Protein AF-A0A2W4L6I7-F1 (afdb_monomer_lite)

Secondary structure (DSSP, 8-state):
----PPPPPPPGGG--PPP-SHHHHHHHHHHHHTT---HHHHTT-TTHHHHHH---

pLDDT: mean 89.07, std 11.97, range [47.31, 98.38]

Structure (mmCIF, N/CA/C/O backbone):
data_AF-A0A2W4L6I7-F1
#
_entry.id   AF-A0A2W4L6I7-F1
#
loop_
_atom_site.group_PDB
_atom_site.id
_atom_site.type_symbol
_atom_site.label_atom_id
_atom_site.label_alt_id
_atom_site.label_comp_id
_atom_site.label_asym_id
_atom_site.label_entity_id
_atom_site.label_seq_id
_atom_site.pdbx_PDB_ins_code
_atom_site.Cartn_x
_atom_site.Cartn_y
_atom_site.Cartn_z
_atom_site.occupancy
_atom_site.B_iso_or_equiv
_atom_site.auth_seq_id
_atom_site.auth_comp_id
_atom_site.auth_asym_id
_atom_site.auth_atom_id
_atom_site.pdbx_PDB_model_num
ATOM 1 N N . MET A 1 1 ? -21.637 -2.495 -24.143 1.00 51.22 1 MET A N 1
ATOM 2 C CA . MET A 1 1 ? -20.710 -3.591 -23.792 1.00 51.22 1 MET A CA 1
ATOM 3 C C . MET A 1 1 ? -19.400 -3.247 -24.467 1.00 51.22 1 MET A C 1
ATOM 5 O O . MET A 1 1 ? -19.335 -3.303 -25.684 1.00 51.22 1 MET A O 1
ATOM 9 N N . THR A 1 2 ? -18.447 -2.688 -23.727 1.00 61.62 2 THR A N 1
ATOM 10 C CA . THR A 1 2 ? -17.244 -2.095 -24.325 1.00 61.62 2 THR A CA 1
ATOM 11 C C . THR A 1 2 ? -16.203 -3.189 -24.535 1.00 61.62 2 THR A C 1
ATOM 13 O O . THR A 1 2 ? -15.757 -3.800 -23.567 1.00 61.62 2 THR A O 1
ATOM 16 N N . GLU A 1 3 ? -15.854 -3.448 -25.793 1.00 72.75 3 GLU A N 1
ATOM 17 C CA . GLU A 1 3 ? -14.777 -4.352 -26.206 1.00 72.75 3 GLU A CA 1
ATOM 18 C C . GLU A 1 3 ? -13.463 -3.947 -25.507 1.00 72.75 3 GLU A C 1
ATOM 20 O O . GLU A 1 3 ? -12.983 -2.820 -25.667 1.00 72.75 3 GLU A O 1
ATOM 25 N N . SER A 1 4 ? -12.873 -4.831 -24.697 1.00 75.38 4 SER A N 1
ATOM 26 C CA . SER A 1 4 ? -11.600 -4.548 -24.029 1.00 75.38 4 SER A CA 1
ATOM 27 C C . SER A 1 4 ? -10.443 -4.790 -24.996 1.00 75.38 4 SER A C 1
ATOM 29 O O . SER A 1 4 ? -10.018 -5.928 -25.192 1.00 75.38 4 SER A O 1
ATOM 31 N N . GLN A 1 5 ? -9.922 -3.716 -25.588 1.00 82.50 5 GLN A N 1
ATOM 32 C CA . GLN A 1 5 ? -8.694 -3.749 -26.387 1.00 82.50 5 GLN A CA 1
ATOM 33 C C . GLN A 1 5 ? -7.535 -4.378 -25.581 1.00 82.50 5 GLN A C 1
ATOM 35 O O . GLN A 1 5 ? -7.389 -4.086 -24.385 1.00 82.50 5 GLN A O 1
ATOM 40 N N . PRO A 1 6 ? -6.693 -5.227 -26.202 1.00 84.00 6 PRO A N 1
ATOM 41 C CA . PRO A 1 6 ? -5.557 -5.831 -25.521 1.00 84.00 6 PRO A CA 1
ATOM 42 C C . PRO A 1 6 ? -4.586 -4.741 -25.054 1.00 84.00 6 PRO A C 1
ATOM 44 O O . PRO A 1 6 ? -4.101 -3.926 -25.837 1.00 84.00 6 PRO A O 1
ATOM 47 N N . ARG A 1 7 ? -4.310 -4.712 -23.744 1.00 85.31 7 ARG A N 1
ATOM 48 C CA . ARG A 1 7 ? -3.384 -3.734 -23.162 1.00 85.31 7 ARG A CA 1
ATOM 49 C C . ARG A 1 7 ? -1.956 -4.046 -23.621 1.00 85.31 7 ARG A C 1
ATOM 51 O O . ARG A 1 7 ? -1.533 -5.195 -23.467 1.00 85.31 7 ARG A O 1
ATOM 58 N N . PRO A 1 8 ? -1.194 -3.053 -24.113 1.00 90.25 8 PRO A N 1
ATOM 59 C CA . PRO A 1 8 ? 0.209 -3.257 -24.439 1.00 90.25 8 PRO A CA 1
ATOM 60 C C . PRO A 1 8 ? 0.979 -3.689 -23.187 1.00 90.25 8 PRO A C 1
ATOM 62 O O . PRO A 1 8 ? 0.691 -3.253 -22.067 1.00 90.25 8 PRO A O 1
ATOM 65 N N . ALA A 1 9 ? 1.959 -4.571 -23.375 1.00 92.38 9 ALA A N 1
ATOM 66 C CA . ALA A 1 9 ? 2.803 -5.026 -22.282 1.00 92.38 9 ALA A CA 1
ATOM 67 C C . ALA A 1 9 ? 3.575 -3.845 -21.675 1.00 92.38 9 ALA A C 1
ATOM 69 O O . ALA A 1 9 ? 4.100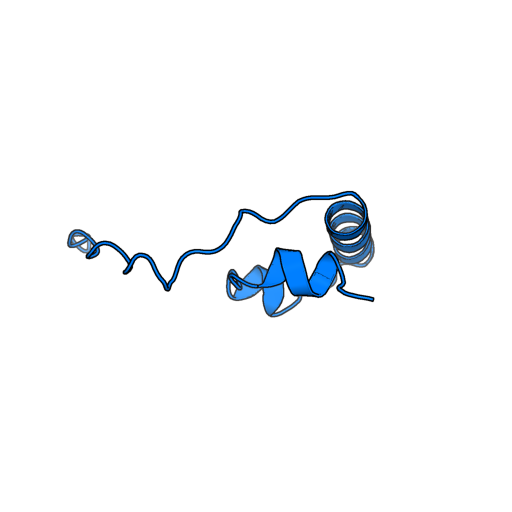 -2.989 -22.388 1.00 92.38 9 ALA A O 1
ATOM 70 N N . LYS A 1 10 ? 3.675 -3.813 -20.342 1.00 90.25 10 LYS A N 1
ATOM 71 C CA . LYS A 1 10 ? 4.499 -2.813 -19.655 1.00 90.25 10 LYS A CA 1
ATOM 72 C C . LYS A 1 10 ? 5.986 -3.043 -19.974 1.00 90.25 10 LYS A C 1
ATOM 74 O O . LYS A 1 10 ? 6.413 -4.205 -19.978 1.00 90.25 10 LYS A O 1
ATOM 79 N N . PRO A 1 11 ? 6.783 -1.975 -20.166 1.00 95.62 11 PRO A N 1
ATOM 80 C CA . PRO A 1 11 ? 8.230 -2.087 -20.323 1.00 95.62 11 PRO A CA 1
ATOM 81 C C . PRO A 1 11 ? 8.896 -2.825 -19.148 1.00 95.62 11 PRO A C 1
ATOM 83 O O . PRO A 1 11 ? 8.370 -2.780 -18.031 1.00 95.62 11 PRO A O 1
ATOM 86 N N . PRO A 1 12 ? 10.066 -3.465 -19.345 1.00 94.62 12 PRO A N 1
ATOM 87 C CA . PRO A 1 12 ? 10.750 -4.202 -18.279 1.00 94.62 12 PRO A CA 1
ATOM 88 C C . PRO A 1 12 ? 11.070 -3.357 -17.037 1.00 94.62 12 PRO A C 1
ATOM 90 O O . PRO A 1 12 ? 10.958 -3.861 -15.926 1.00 94.62 12 PRO A O 1
ATOM 93 N N . TRP A 1 13 ? 11.403 -2.075 -17.221 1.00 94.75 13 TRP A N 1
ATOM 94 C CA . TRP A 1 13 ? 11.726 -1.133 -16.143 1.00 94.75 13 TRP A CA 1
ATOM 95 C C . TRP A 1 13 ? 10.504 -0.663 -15.335 1.00 94.75 13 TRP A C 1
ATOM 97 O O . TRP A 1 13 ? 10.666 -0.121 -14.249 1.00 94.75 13 TRP A O 1
ATOM 107 N N . LEU A 1 14 ? 9.278 -0.889 -15.827 1.00 94.69 14 LEU A N 1
ATOM 108 C CA . LEU A 1 14 ? 8.022 -0.521 -15.156 1.00 94.69 14 LEU A CA 1
ATOM 109 C C . LEU A 1 14 ? 7.364 -1.748 -14.500 1.00 94.69 14 LEU A C 1
ATOM 111 O O . LEU A 1 14 ? 6.152 -1.976 -14.603 1.00 94.69 14 LEU A O 1
ATOM 115 N N . LYS A 1 15 ? 8.179 -2.592 -13.868 1.00 91.56 15 LYS A N 1
ATOM 116 C CA . LYS A 1 15 ? 7.738 -3.773 -13.125 1.00 91.56 15 LYS A CA 1
ATOM 117 C C . LYS A 1 15 ? 8.292 -3.711 -11.711 1.00 91.56 15 LYS A C 1
ATOM 119 O O . LYS A 1 15 ? 9.441 -3.346 -11.498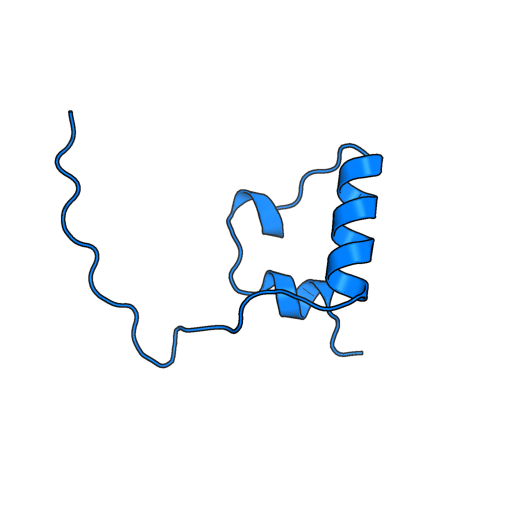 1.00 91.56 15 LYS A O 1
ATOM 124 N N . VAL A 1 16 ? 7.461 -4.110 -10.762 1.00 91.62 16 VAL A N 1
ATOM 125 C CA . VAL A 1 16 ? 7.785 -4.184 -9.336 1.00 91.62 16 VAL A CA 1
ATOM 126 C C . VAL A 1 16 ? 7.523 -5.600 -8.84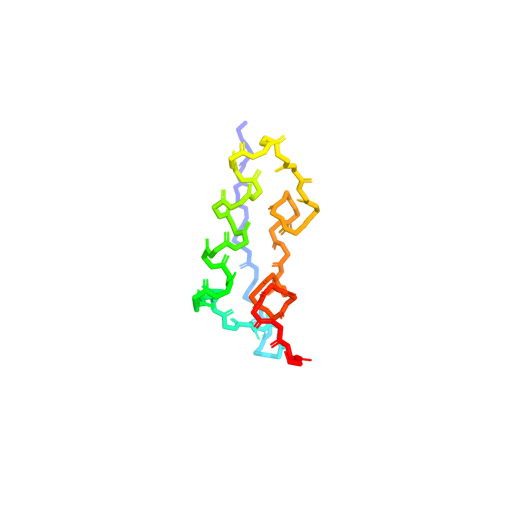5 1.00 91.62 16 VAL A C 1
ATOM 128 O O . VAL A 1 16 ? 6.757 -6.349 -9.459 1.00 91.62 16 VAL A O 1
ATOM 131 N N . ARG A 1 17 ? 8.161 -5.980 -7.738 1.00 89.00 17 ARG A N 1
ATOM 132 C CA . ARG A 1 17 ? 7.850 -7.241 -7.059 1.00 89.00 17 ARG A CA 1
ATOM 133 C C . ARG A 1 17 ? 6.483 -7.136 -6.387 1.00 89.00 17 ARG A C 1
ATOM 135 O O . ARG A 1 17 ? 6.084 -6.061 -5.949 1.00 89.00 17 ARG A O 1
ATOM 142 N N . ALA A 1 18 ? 5.768 -8.257 -6.322 1.00 89.31 18 ALA A N 1
ATOM 143 C CA . ALA A 1 18 ? 4.512 -8.310 -5.588 1.00 89.31 18 ALA A CA 1
ATOM 144 C C . ALA A 1 18 ? 4.755 -7.958 -4.106 1.00 89.31 18 ALA A C 1
ATOM 146 O O . ALA A 1 18 ? 5.786 -8.363 -3.557 1.00 89.31 18 ALA A O 1
ATOM 147 N N . PRO A 1 19 ? 3.843 -7.206 -3.465 1.00 87.88 19 PRO A N 1
ATOM 148 C CA . PRO A 1 19 ? 3.981 -6.859 -2.059 1.00 87.88 19 PRO A CA 1
ATOM 149 C C . PRO A 1 19 ? 3.911 -8.114 -1.182 1.00 87.88 19 PRO A C 1
ATOM 151 O O . PRO A 1 19 ? 3.145 -9.038 -1.459 1.00 87.88 19 PRO A O 1
ATOM 154 N N . GLY A 1 20 ? 4.701 -8.135 -0.113 1.00 85.69 20 GLY A N 1
ATOM 155 C CA . GLY A 1 20 ? 4.775 -9.250 0.824 1.00 85.69 20 GLY A CA 1
ATOM 156 C C . GLY A 1 20 ? 5.638 -8.905 2.034 1.00 85.69 20 GLY A C 1
ATOM 157 O O . GLY A 1 20 ? 6.159 -7.796 2.135 1.00 85.69 20 GLY A O 1
ATOM 158 N N . GLY A 1 21 ? 5.781 -9.861 2.948 1.00 89.31 21 GLY A N 1
ATOM 159 C CA . GLY A 1 21 ? 6.510 -9.682 4.204 1.00 89.31 21 GLY A CA 1
ATOM 160 C C . GLY A 1 21 ? 5.599 -9.438 5.408 1.00 89.31 21 GLY A C 1
ATOM 161 O O . GLY A 1 21 ? 4.400 -9.166 5.278 1.00 89.31 21 GLY A O 1
ATOM 162 N N . GLU A 1 22 ? 6.186 -9.575 6.595 1.00 92.00 22 GLU A N 1
ATOM 163 C CA . GLU A 1 22 ? 5.483 -9.501 7.878 1.00 92.00 22 GLU A CA 1
ATOM 164 C C . GLU A 1 22 ? 4.864 -8.118 8.101 1.00 92.00 22 GLU A C 1
ATOM 166 O O . GLU A 1 22 ? 3.650 -8.014 8.261 1.00 92.00 22 GLU A O 1
ATOM 171 N N . ARG A 1 23 ? 5.662 -7.052 7.961 1.00 91.44 23 ARG A N 1
ATOM 172 C CA . ARG A 1 23 ? 5.222 -5.662 8.163 1.00 91.44 23 ARG A CA 1
ATOM 173 C C . ARG A 1 23 ? 4.106 -5.228 7.208 1.00 91.44 23 ARG A C 1
ATOM 175 O O . ARG A 1 23 ? 3.141 -4.599 7.632 1.00 91.44 23 ARG A O 1
ATOM 182 N N . TYR A 1 24 ? 4.183 -5.618 5.930 1.00 93.56 24 TYR A N 1
ATOM 183 C CA . TYR A 1 24 ? 3.090 -5.395 4.971 1.00 93.56 24 TYR A CA 1
ATOM 184 C C . TYR A 1 24 ? 1.791 -6.059 5.452 1.00 93.56 24 TYR A C 1
ATOM 186 O O . TYR A 1 24 ? 0.719 -5.457 5.394 1.00 93.56 24 TYR A O 1
ATOM 194 N N . THR A 1 25 ? 1.889 -7.297 5.942 1.00 93.94 25 THR A N 1
ATOM 195 C CA . THR A 1 25 ? 0.736 -8.079 6.40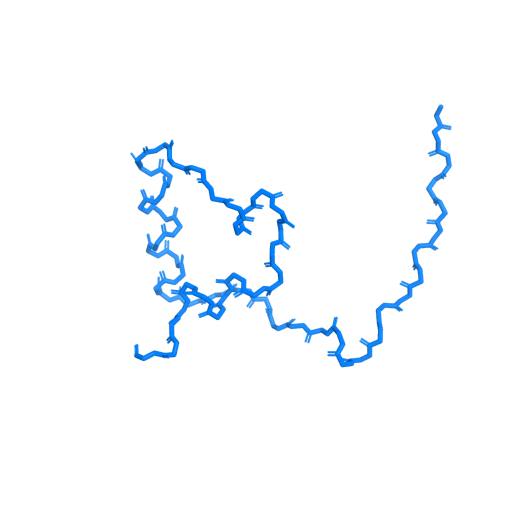5 1.00 93.94 25 THR A CA 1
ATOM 196 C C . THR A 1 25 ? 0.143 -7.505 7.690 1.00 93.94 25 THR A C 1
ATOM 198 O O . THR A 1 25 ? -1.079 -7.422 7.813 1.00 93.94 25 THR A O 1
ATOM 201 N N . GLU A 1 26 ? 0.989 -7.086 8.629 1.00 95.06 26 GLU A N 1
ATOM 202 C CA . GLU A 1 26 ? 0.589 -6.434 9.875 1.00 95.06 26 GLU A CA 1
ATOM 203 C C . GLU A 1 26 ? -0.147 -5.120 9.602 1.00 95.06 26 GLU A C 1
ATOM 205 O O . GLU A 1 26 ? -1.289 -4.959 10.034 1.00 95.06 26 GLU A O 1
ATOM 210 N N . LEU A 1 27 ? 0.448 -4.222 8.809 1.00 94.94 27 LEU A N 1
ATOM 211 C CA . LEU A 1 27 ? -0.159 -2.928 8.505 1.00 94.94 27 LEU A CA 1
ATOM 212 C C . LEU A 1 27 ? -1.478 -3.091 7.742 1.00 94.94 27 LEU A C 1
ATOM 214 O O . LEU A 1 27 ? -2.460 -2.415 8.046 1.00 94.94 27 LEU A O 1
ATOM 218 N N . LYS A 1 28 ? -1.541 -4.048 6.808 1.00 95.00 28 LYS A N 1
ATOM 219 C CA . LYS A 1 28 ? -2.785 -4.385 6.110 1.00 95.00 28 LYS A CA 1
ATOM 220 C C . LYS A 1 28 ? -3.879 -4.844 7.076 1.00 95.00 28 LYS A C 1
ATOM 222 O O . LYS A 1 28 ? -5.027 -4.430 6.933 1.00 95.00 28 LYS A O 1
ATOM 227 N N . ARG A 1 29 ? -3.548 -5.695 8.055 1.00 96.56 29 ARG A N 1
ATOM 228 C CA . ARG A 1 29 ? -4.509 -6.144 9.079 1.00 96.56 29 ARG A CA 1
ATOM 229 C C . ARG A 1 29 ? -4.955 -4.990 9.970 1.00 96.56 29 ARG A C 1
ATOM 231 O O . ARG A 1 29 ? -6.152 -4.859 10.211 1.00 96.56 29 ARG A O 1
ATOM 238 N N . LEU A 1 30 ? -4.021 -4.144 10.400 1.00 97.12 30 LEU A N 1
ATOM 239 C CA . LEU A 1 30 ? -4.302 -2.980 11.236 1.00 97.12 30 LEU A CA 1
ATOM 240 C C . LEU A 1 30 ? -5.279 -2.020 10.547 1.00 97.12 30 LEU A C 1
ATOM 242 O O . LEU A 1 30 ? -6.320 -1.701 11.117 1.00 97.12 30 LEU A O 1
ATOM 246 N N . LEU A 1 31 ? -5.001 -1.631 9.300 1.00 97.00 31 LEU A N 1
ATOM 247 C CA . LEU A 1 31 ? -5.882 -0.744 8.530 1.00 97.00 31 LEU A CA 1
ATOM 248 C C . LEU A 1 31 ? -7.301 -1.316 8.409 1.00 97.00 31 LEU A C 1
ATOM 250 O O . LEU A 1 31 ? -8.273 -0.586 8.580 1.00 97.00 31 LEU A O 1
ATOM 254 N N . ARG A 1 32 ? -7.428 -2.634 8.201 1.00 96.75 32 ARG A N 1
ATOM 255 C CA . ARG A 1 32 ? -8.730 -3.313 8.123 1.00 96.75 32 ARG A CA 1
ATOM 256 C C . ARG A 1 32 ? -9.452 -3.380 9.465 1.00 96.75 32 ARG A C 1
ATOM 258 O O . ARG A 1 32 ? -10.667 -3.229 9.484 1.00 96.75 32 ARG A O 1
ATOM 265 N N . SER A 1 33 ? -8.733 -3.560 10.573 1.00 98.38 33 SER A N 1
ATOM 266 C CA . SER A 1 33 ? -9.340 -3.528 11.914 1.00 98.38 33 SER A CA 1
ATOM 267 C C . SER A 1 33 ? -9.859 -2.147 12.319 1.00 98.38 33 SER A C 1
ATOM 269 O O . SER A 1 33 ? -10.746 -2.059 13.161 1.00 98.38 33 SER A O 1
ATOM 271 N N . LEU A 1 34 ? -9.318 -1.087 11.716 1.00 98.31 34 LEU A N 1
ATOM 272 C CA . LEU A 1 34 ? -9.686 0.301 11.993 1.00 98.31 34 LEU A CA 1
ATOM 273 C C . LEU A 1 34 ? -10.681 0.878 10.973 1.00 98.31 34 LEU A C 1
ATOM 275 O O . LEU A 1 34 ? -10.998 2.058 11.059 1.00 98.31 34 LEU A O 1
ATOM 279 N N . ASP A 1 35 ? -11.136 0.075 10.0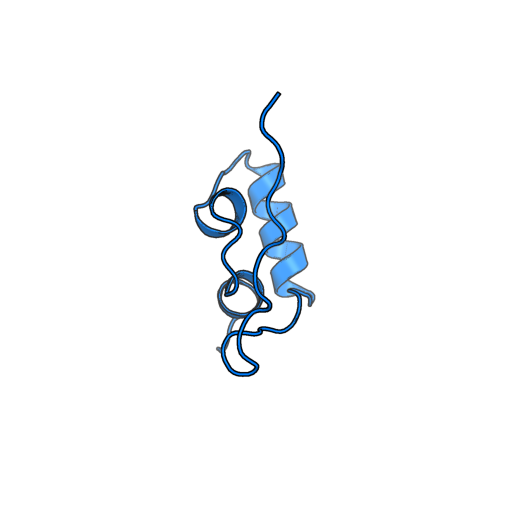04 1.00 97.62 35 ASP A N 1
ATOM 280 C CA . ASP A 1 35 ? -11.961 0.520 8.869 1.00 97.62 35 ASP A CA 1
ATOM 281 C C . ASP A 1 35 ? -11.367 1.745 8.136 1.00 97.62 35 ASP A C 1
ATOM 283 O O . ASP A 1 35 ? -12.054 2.699 7.773 1.00 97.62 35 ASP A O 1
ATOM 287 N N . LEU A 1 36 ? -10.041 1.733 7.942 1.00 98.00 36 LEU A N 1
ATOM 288 C CA . LEU A 1 36 ? -9.309 2.802 7.266 1.00 98.00 36 LEU A CA 1
ATOM 289 C C . LEU A 1 36 ? -9.017 2.460 5.807 1.00 98.00 36 LEU A C 1
ATOM 291 O O . LEU A 1 36 ? -8.630 1.342 5.460 1.00 98.00 36 LEU A O 1
ATOM 295 N N . TYR A 1 37 ? -9.106 3.489 4.968 1.00 95.81 37 TYR A N 1
ATOM 296 C CA . TYR A 1 37 ? -8.829 3.427 3.537 1.00 95.81 37 TYR A CA 1
ATOM 297 C C . TYR A 1 37 ? -7.588 4.249 3.217 1.00 95.81 37 TYR A C 1
ATOM 299 O O . TYR A 1 37 ? -7.354 5.313 3.791 1.00 95.81 37 TYR A O 1
ATOM 307 N N . THR A 1 38 ? -6.780 3.765 2.276 1.00 96.88 38 THR A N 1
ATOM 308 C CA . THR A 1 38 ? -5.563 4.462 1.855 1.00 96.88 38 THR A CA 1
ATOM 309 C C . THR A 1 38 ? -5.484 4.529 0.341 1.00 96.88 38 THR A C 1
ATOM 311 O O . THR A 1 38 ? -5.859 3.589 -0.361 1.00 96.88 38 THR A O 1
ATOM 314 N N . VAL A 1 39 ? -4.888 5.607 -0.170 1.00 97.25 39 VAL A N 1
ATOM 315 C CA . VAL A 1 39 ? -4.574 5.729 -1.602 1.00 97.25 39 VAL A CA 1
ATOM 316 C C . VAL A 1 39 ? -3.687 4.578 -2.098 1.00 97.25 39 VAL A C 1
ATOM 318 O O . VAL A 1 39 ? -3.753 4.208 -3.265 1.00 97.25 39 VAL A O 1
ATOM 321 N N . CYS A 1 40 ? -2.895 3.964 -1.211 1.00 95.81 40 CYS A N 1
ATOM 322 C CA . CYS A 1 40 ? -2.052 2.822 -1.552 1.00 95.81 40 CYS A CA 1
ATOM 323 C C . CYS A 1 40 ? -2.876 1.615 -2.031 1.00 95.81 40 CYS A C 1
ATOM 325 O O . CYS A 1 40 ? -2.487 0.968 -3.005 1.00 95.81 40 CYS A O 1
ATOM 327 N N . GLU A 1 41 ? -4.015 1.335 -1.389 1.00 94.69 41 GLU A N 1
ATOM 328 C CA . GLU A 1 41 ? -4.907 0.238 -1.781 1.00 94.69 41 GLU A CA 1
ATOM 329 C C . GLU A 1 41 ? -5.871 0.652 -2.898 1.00 94.69 41 GLU A C 1
ATOM 331 O O . GLU A 1 41 ? -5.944 -0.039 -3.917 1.00 94.69 41 GLU A O 1
ATOM 336 N N . GLU A 1 42 ? -6.539 1.801 -2.762 1.00 97.31 42 GLU A N 1
ATOM 337 C CA . GLU A 1 42 ? -7.566 2.252 -3.716 1.00 97.31 42 GLU A CA 1
ATOM 338 C C . GLU A 1 42 ? -6.996 2.485 -5.123 1.00 97.31 42 GLU A C 1
ATOM 340 O O . GLU A 1 42 ? -7.579 2.075 -6.130 1.00 97.31 42 GLU A O 1
ATOM 345 N N . ALA A 1 43 ? -5.798 3.072 -5.212 1.00 97.19 43 ALA A N 1
ATOM 346 C CA . ALA A 1 43 ? -5.130 3.310 -6.490 1.00 97.19 43 ALA A CA 1
ATOM 347 C C . ALA A 1 43 ? -4.365 2.083 -7.014 1.00 97.19 43 ALA A C 1
ATOM 349 O O . ALA A 1 43 ? -3.774 2.151 -8.094 1.00 97.19 43 ALA A O 1
ATOM 350 N N . ARG A 1 44 ? -4.344 0.967 -6.266 1.00 93.69 44 ARG A N 1
ATOM 351 C CA . ARG A 1 44 ? -3.500 -0.209 -6.549 1.00 93.69 44 ARG A CA 1
ATOM 352 C C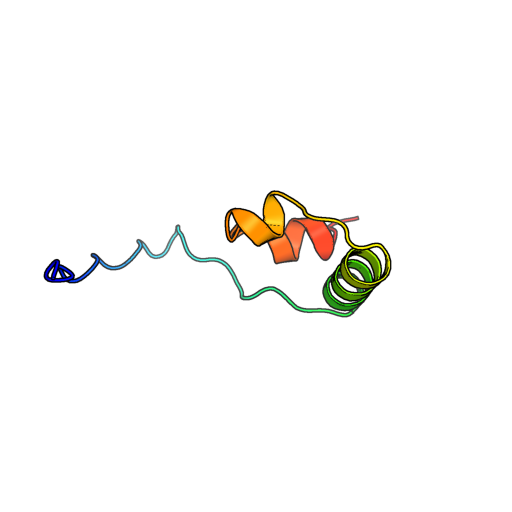 . ARG A 1 44 ? -2.042 0.200 -6.777 1.00 93.69 44 ARG A C 1
ATOM 354 O O . ARG A 1 44 ? -1.436 -0.137 -7.798 1.00 93.69 44 ARG A O 1
ATOM 361 N N . CYS A 1 45 ? -1.506 0.976 -5.835 1.00 95.44 45 CYS A N 1
ATOM 362 C CA . CYS A 1 45 ? -0.183 1.572 -5.948 1.00 95.44 45 CYS A CA 1
ATOM 363 C C . CYS A 1 45 ? 0.888 0.477 -6.121 1.00 95.44 45 CYS A C 1
ATOM 365 O O . CYS A 1 45 ? 0.988 -0.411 -5.269 1.00 95.44 45 CYS A O 1
ATOM 367 N N . PRO A 1 46 ? 1.726 0.527 -7.176 1.00 94.56 46 PRO A N 1
ATOM 368 C CA . PRO A 1 46 ? 2.773 -0.474 -7.389 1.00 94.56 46 PRO A CA 1
ATOM 369 C C . PRO A 1 46 ? 3.822 -0.483 -6.264 1.00 94.56 46 PRO A C 1
ATOM 371 O O . PRO A 1 46 ? 4.477 -1.496 -6.048 1.00 94.56 46 PRO A O 1
ATOM 374 N N . ASN A 1 47 ? 3.942 0.606 -5.502 1.00 94.25 47 ASN A N 1
ATOM 375 C CA . ASN A 1 47 ? 4.972 0.765 -4.475 1.00 94.25 47 ASN A CA 1
ATOM 376 C C . ASN A 1 47 ? 4.504 0.328 -3.077 1.00 94.25 47 ASN A C 1
ATOM 378 O O . ASN A 1 47 ? 5.263 0.442 -2.120 1.00 94.25 47 ASN A O 1
ATOM 382 N N . VAL A 1 48 ? 3.277 -0.193 -2.927 1.00 94.44 48 VAL A N 1
ATOM 383 C CA . VAL A 1 48 ? 2.696 -0.516 -1.608 1.00 94.44 48 VAL A CA 1
ATOM 384 C C . VAL A 1 48 ? 3.557 -1.486 -0.787 1.00 94.44 48 VAL A C 1
ATOM 386 O O . VAL A 1 48 ? 3.635 -1.361 0.431 1.00 94.44 48 VAL A O 1
ATOM 389 N N . GLY A 1 49 ? 4.251 -2.419 -1.446 1.00 91.81 49 GLY A N 1
ATOM 390 C CA . GLY A 1 49 ? 5.158 -3.353 -0.776 1.00 91.81 49 GLY A CA 1
ATOM 391 C C . GLY A 1 49 ? 6.379 -2.671 -0.162 1.00 91.81 49 GLY A C 1
ATOM 392 O O . GLY A 1 49 ? 6.769 -3.021 0.943 1.00 91.81 49 GLY A O 1
ATOM 393 N N . GLU A 1 50 ? 6.949 -1.675 -0.839 1.00 91.62 50 GLU A N 1
ATOM 394 C CA . GLU A 1 50 ? 8.094 -0.903 -0.342 1.00 91.62 50 GLU A CA 1
ATOM 395 C C . GLU A 1 50 ? 7.657 0.109 0.722 1.00 91.62 50 GLU A C 1
ATOM 397 O O . GLU A 1 50 ? 8.248 0.166 1.799 1.00 91.62 50 GLU A O 1
ATOM 402 N N . CYS A 1 51 ? 6.570 0.847 0.469 1.00 93.44 51 CYS A N 1
ATOM 403 C CA . CYS A 1 51 ? 6.053 1.845 1.405 1.00 93.44 51 CYS A CA 1
ATOM 404 C C . CYS A 1 51 ? 5.648 1.229 2.754 1.00 93.44 51 CYS A C 1
ATOM 406 O O . CYS A 1 51 ? 5.866 1.845 3.793 1.00 93.44 51 CYS A O 1
ATOM 408 N N . TRP A 1 52 ? 5.045 0.034 2.752 1.00 92.94 52 TRP A N 1
ATOM 409 C CA . TRP A 1 52 ? 4.592 -0.640 3.978 1.00 92.94 52 TRP A CA 1
ATOM 410 C C . TRP A 1 52 ? 5.609 -1.642 4.526 1.00 92.94 52 TRP A C 1
ATOM 412 O O . TRP A 1 52 ? 5.631 -1.884 5.728 1.00 92.94 52 TRP A O 1
ATOM 422 N N . GLY A 1 53 ? 6.445 -2.229 3.665 1.00 80.75 53 GLY A N 1
ATOM 423 C CA . GLY A 1 53 ? 7.543 -3.111 4.065 1.00 80.75 53 GLY A CA 1
ATOM 424 C C . GLY A 1 53 ? 8.689 -2.357 4.735 1.00 80.75 53 GLY A C 1
ATOM 425 O O . GLY A 1 53 ? 9.379 -2.942 5.560 1.00 80.75 53 GLY A O 1
ATOM 426 N N . GLY A 1 54 ? 8.810 -1.061 4.433 1.00 67.50 54 GLY A N 1
ATOM 427 C CA . GLY A 1 54 ? 9.720 -0.103 5.040 1.00 67.50 54 GLY A CA 1
ATOM 428 C C . GLY A 1 54 ? 11.194 -0.413 4.805 1.00 67.50 54 GLY A C 1
ATOM 429 O O . GLY A 1 54 ? 11.743 -1.372 5.331 1.00 67.50 54 GLY A O 1
ATOM 430 N N . LEU A 1 55 ? 11.857 0.465 4.058 1.00 49.94 55 LEU A N 1
ATOM 431 C CA . LEU A 1 55 ? 13.302 0.642 4.161 1.00 49.94 55 LEU A CA 1
ATOM 432 C C . LEU A 1 55 ? 13.582 1.758 5.168 1.00 49.94 55 LEU A C 1
ATOM 434 O O . LEU A 1 55 ? 13.826 2.899 4.787 1.00 49.94 55 LEU A O 1
ATOM 438 N N . LEU A 1 56 ? 13.448 1.380 6.440 1.00 47.31 56 LEU A N 1
ATOM 439 C CA . LEU A 1 56 ? 14.282 1.691 7.607 1.00 47.31 56 LEU A CA 1
ATOM 440 C C . LEU A 1 56 ? 14.009 0.576 8.622 1.00 47.31 56 LEU A C 1
ATOM 442 O O . LEU A 1 56 ? 12.802 0.308 8.864 1.00 47.31 56 LEU A O 1
#

Sequence (56 aa):
MTESQPRPAKPPWLKVRAPGGERYTELKRLLRSLDLYTVCEEARCPNVGECWGGLL

Radius of gyration: 14.81 Å; chains: 1; bounding box: 35×15×38 Å

Foldseek 3Di:
DDDDDDDDDDDPVPDADDADDDQLVVVVVVCVVVVHDDCCVVVVPRCSNDVRVDPD